Protein AF-A0A081B1W7-F1 (afdb_monomer)

Organism: NCBI:txid1317066

Solvent-accessible surface area (backbone atoms only — not comparable to full-atom values): 4066 Å² total; per-residue (Å²): 142,81,95,79,79,80,62,87,84,71,72,77,85,45,70,69,57,51,53,51,51,70,68,50,74,83,91,78,55,79,63,43,78,78,47,73,46,79,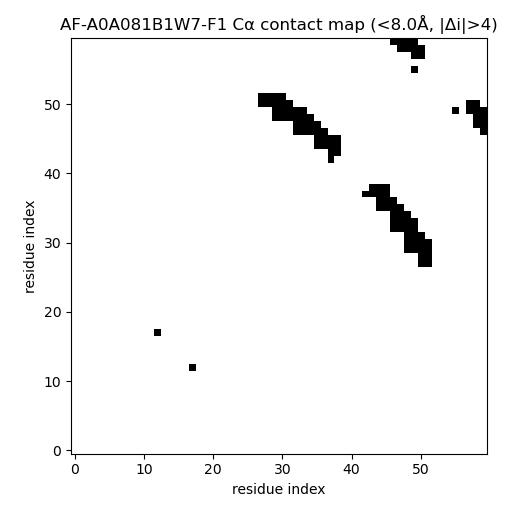38,77,91,79,69,43,78,47,62,35,32,36,48,60,94,58,61,82,88,70,46,74

Structure (mmCIF, N/CA/C/O backbone):
data_AF-A0A081B1W7-F1
#
_entry.id   AF-A0A081B1W7-F1
#
loop_
_atom_site.group_PDB
_atom_site.id
_atom_site.type_symbol
_atom_site.label_atom_id
_atom_site.label_alt_id
_atom_site.label_comp_id
_atom_site.labe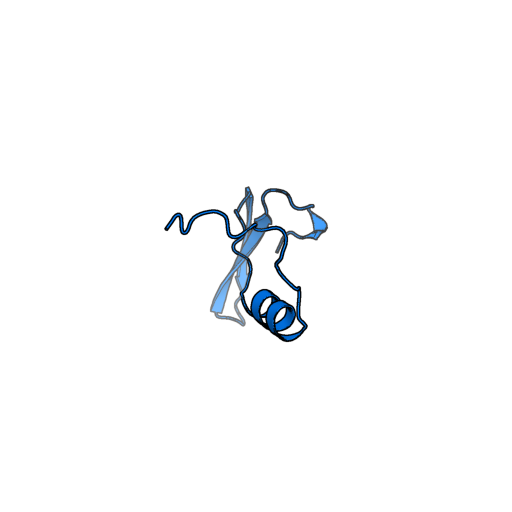l_asym_id
_atom_site.label_entity_id
_atom_site.label_seq_id
_atom_site.pdbx_PDB_ins_code
_atom_site.Cartn_x
_atom_site.Cartn_y
_atom_site.Cartn_z
_atom_site.occupancy
_atom_site.B_iso_or_equiv
_atom_site.auth_seq_id
_atom_site.auth_comp_id
_atom_site.auth_asym_id
_atom_site.auth_atom_id
_atom_site.pdbx_PDB_model_num
ATOM 1 N N . MET A 1 1 ? -37.073 -4.107 31.646 1.00 51.34 1 MET A N 1
ATOM 2 C CA . MET A 1 1 ? -35.930 -4.643 30.886 1.00 51.34 1 MET A CA 1
ATOM 3 C C . MET A 1 1 ? -36.112 -4.247 29.436 1.00 51.34 1 MET A C 1
ATOM 5 O O . MET A 1 1 ? -36.905 -4.863 28.741 1.00 51.34 1 MET A O 1
ATOM 9 N N . SER A 1 2 ? -35.451 -3.167 29.033 1.00 47.66 2 SER A N 1
ATOM 10 C CA . SER A 1 2 ? -35.103 -2.908 27.638 1.00 47.66 2 SER A CA 1
ATOM 11 C C . SER A 1 2 ? -33.620 -2.575 27.683 1.00 47.66 2 SER A C 1
ATOM 13 O O . SER A 1 2 ? -33.231 -1.609 28.329 1.00 47.66 2 SER A O 1
ATOM 15 N N . GLU A 1 3 ? -32.809 -3.475 27.143 1.00 55.47 3 GLU A N 1
ATOM 16 C CA . GLU A 1 3 ? -31.342 -3.493 27.208 1.00 55.47 3 GLU A CA 1
ATOM 17 C C . GLU A 1 3 ? -30.738 -2.882 25.929 1.00 55.47 3 GLU A C 1
ATOM 19 O O . GLU A 1 3 ? -29.694 -3.312 25.450 1.00 55.47 3 GLU A O 1
ATOM 24 N N . CYS A 1 4 ? -31.431 -1.927 25.303 1.00 56.81 4 CYS A N 1
ATOM 25 C CA . CYS A 1 4 ? -31.088 -1.444 23.964 1.00 56.81 4 CYS A CA 1
ATOM 26 C C . CYS A 1 4 ? -31.237 0.072 23.832 1.00 56.81 4 CYS A C 1
ATOM 28 O O . CYS A 1 4 ? -31.907 0.520 22.921 1.00 56.81 4 CYS A O 1
ATOM 30 N N . ASP A 1 5 ? -30.622 0.839 24.727 1.00 52.81 5 ASP A N 1
ATOM 31 C CA . ASP A 1 5 ? -30.303 2.258 24.504 1.00 52.81 5 ASP A CA 1
ATOM 32 C C . ASP A 1 5 ? -29.015 2.572 25.286 1.00 52.81 5 ASP A C 1
ATOM 34 O O . ASP A 1 5 ? -28.988 3.388 26.200 1.00 52.81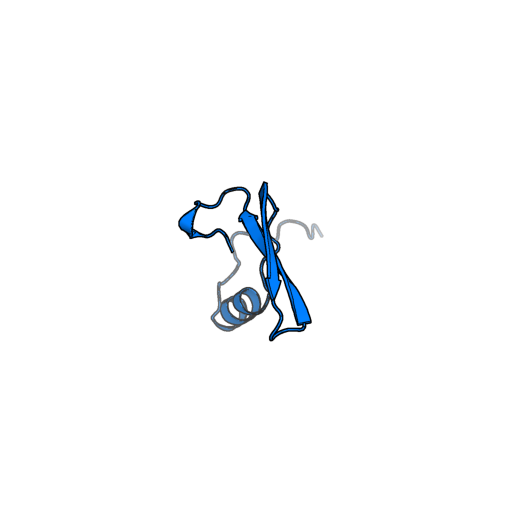 5 ASP A O 1
ATOM 38 N N . LEU A 1 6 ? -27.940 1.822 25.011 1.00 57.53 6 LEU A N 1
ATOM 39 C CA . LEU A 1 6 ? -26.600 2.308 25.339 1.00 57.53 6 LEU A CA 1
ATOM 40 C C . LEU A 1 6 ? -26.222 3.252 24.210 1.00 57.53 6 LEU A C 1
ATOM 42 O O . LEU A 1 6 ? -25.848 2.823 23.116 1.00 57.53 6 LEU A O 1
ATOM 46 N N . ASP A 1 7 ? -26.424 4.534 24.475 1.00 52.25 7 ASP A N 1
ATOM 47 C CA . ASP A 1 7 ? -26.100 5.613 23.570 1.00 52.25 7 ASP A CA 1
ATOM 48 C C . ASP A 1 7 ? -24.636 5.482 23.133 1.00 52.25 7 ASP A C 1
ATOM 50 O O . ASP A 1 7 ? -23.709 5.560 23.938 1.00 52.25 7 ASP A O 1
ATOM 54 N N . ALA A 1 8 ? -24.400 5.339 21.828 1.00 57.88 8 ALA A N 1
ATOM 55 C CA . ALA A 1 8 ? -23.057 5.430 21.251 1.00 57.88 8 ALA A CA 1
ATOM 56 C C . ALA A 1 8 ? -22.380 6.798 21.518 1.00 57.88 8 ALA A C 1
ATOM 58 O O . ALA A 1 8 ? -21.241 7.012 21.111 1.00 57.88 8 ALA A O 1
ATOM 59 N N . SER A 1 9 ? -23.080 7.736 22.171 1.00 59.25 9 SER A N 1
ATOM 60 C CA . SER A 1 9 ? -22.594 9.062 22.539 1.00 59.25 9 SER A CA 1
ATOM 61 C C . SER A 1 9 ? -21.752 9.107 23.813 1.00 59.25 9 SER A C 1
ATOM 63 O O . SER A 1 9 ? -21.153 10.149 24.053 1.00 59.25 9 SER A O 1
ATOM 65 N N . ASP A 1 10 ? -21.684 8.031 24.604 1.00 62.62 10 ASP A N 1
ATOM 66 C CA . ASP A 1 10 ? -20.972 8.024 25.898 1.00 62.62 10 ASP A CA 1
ATOM 67 C C . ASP A 1 10 ? -19.649 7.235 25.863 1.00 62.62 10 ASP A C 1
ATOM 69 O O . ASP A 1 10 ? -19.162 6.731 26.875 1.00 62.62 10 ASP A O 1
ATOM 73 N N . LEU A 1 11 ? -19.041 7.108 24.676 1.00 65.81 11 LEU A N 1
ATOM 74 C CA . LEU A 1 11 ? -17.703 6.536 24.550 1.00 65.81 11 LEU A CA 1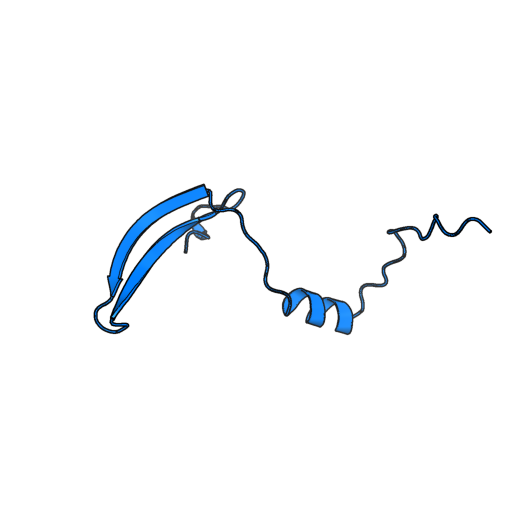
ATOM 75 C C . LEU A 1 11 ? -16.669 7.539 25.077 1.00 65.81 11 LEU A C 1
ATOM 77 O O . LEU A 1 11 ? -16.205 8.420 24.352 1.00 65.81 11 LEU A O 1
ATOM 81 N N . GLU A 1 12 ? -16.302 7.400 26.348 1.00 71.81 12 GLU A N 1
ATOM 82 C CA . GLU A 1 12 ? -15.179 8.123 26.935 1.00 71.81 12 GLU A CA 1
ATOM 83 C C . GLU A 1 12 ? -13.891 7.677 26.221 1.00 71.81 12 GLU A C 1
ATOM 85 O O . GLU A 1 12 ? -13.436 6.539 26.352 1.00 71.81 12 GLU A O 1
ATOM 90 N N . VAL A 1 13 ? -13.336 8.549 25.373 1.00 76.44 13 VAL A N 1
ATOM 91 C CA . VAL A 1 13 ? -12.130 8.254 24.587 1.00 76.44 13 VAL A CA 1
ATOM 92 C C . VAL A 1 13 ? -10.912 8.325 25.508 1.00 76.44 13 VAL A C 1
ATOM 94 O O . VAL A 1 13 ? -10.251 9.360 25.600 1.00 76.44 13 VAL A O 1
ATOM 97 N N . THR A 1 14 ? -10.643 7.232 26.223 1.00 84.62 14 THR A N 1
ATOM 98 C CA . THR A 1 14 ? -9.476 7.113 27.107 1.00 84.62 14 THR A CA 1
ATOM 99 C C . THR A 1 14 ? -8.191 6.903 26.306 1.00 84.62 14 THR A C 1
ATOM 101 O O . THR A 1 14 ? -8.225 6.517 25.134 1.00 84.62 14 THR A O 1
ATOM 104 N N . GLU A 1 15 ? -7.039 7.149 26.928 1.00 82.81 15 GLU A N 1
ATOM 105 C CA . GLU A 1 15 ? -5.744 6.950 26.269 1.00 82.81 15 GLU A CA 1
ATOM 106 C C . GLU A 1 15 ? -5.524 5.474 25.908 1.00 82.81 15 GLU A C 1
ATOM 108 O O . GLU A 1 15 ? -5.090 5.163 24.804 1.00 82.81 15 GLU A O 1
ATOM 113 N N . GLU A 1 16 ? -5.958 4.554 26.769 1.00 82.94 16 GLU A N 1
ATOM 114 C CA . GLU A 1 16 ? -5.898 3.112 26.524 1.00 82.94 16 GLU A CA 1
ATOM 115 C C . GLU A 1 16 ? -6.737 2.708 25.304 1.00 82.94 16 GLU A C 1
ATOM 117 O O . GLU A 1 16 ? -6.326 1.856 24.514 1.00 82.94 16 GLU A O 1
ATOM 122 N N . LEU A 1 17 ? -7.904 3.334 25.111 1.00 83.81 17 LEU A N 1
ATOM 123 C CA . LEU A 1 17 ? -8.738 3.094 23.935 1.00 83.81 17 LEU A CA 1
ATOM 124 C C . LEU A 1 17 ? -8.077 3.636 22.659 1.00 83.81 17 LEU A C 1
ATOM 126 O O . LEU A 1 17 ? -8.156 2.999 21.607 1.00 83.81 17 LEU A O 1
ATOM 130 N N . ARG A 1 18 ? -7.397 4.784 22.737 1.00 78.94 18 ARG A N 1
ATOM 131 C CA . ARG A 1 18 ? -6.664 5.367 21.601 1.00 78.94 18 ARG A CA 1
ATOM 132 C C . ARG A 1 18 ? -5.467 4.517 21.211 1.00 78.94 18 ARG A C 1
ATOM 134 O O . ARG A 1 18 ? -5.300 4.242 20.026 1.00 78.94 18 ARG A O 1
ATOM 141 N N . GLU A 1 19 ? -4.681 4.065 22.183 1.00 80.75 19 GLU A N 1
ATOM 142 C CA . GLU A 1 19 ? -3.561 3.152 21.955 1.00 80.75 19 GLU A CA 1
ATOM 143 C C . GLU A 1 19 ? -4.044 1.823 21.360 1.00 80.75 19 GLU A C 1
ATOM 145 O O . GLU A 1 19 ? -3.447 1.317 20.409 1.00 80.75 19 GLU A O 1
ATOM 150 N N . ALA A 1 20 ? -5.170 1.288 21.846 1.00 81.25 20 ALA A N 1
ATOM 151 C CA . ALA A 1 20 ? -5.763 0.068 21.310 1.00 81.25 20 ALA A CA 1
ATOM 152 C C . ALA A 1 20 ? -6.255 0.233 19.862 1.00 81.25 20 ALA A C 1
ATOM 154 O O . ALA A 1 20 ? -6.019 -0.655 19.044 1.00 81.25 20 ALA A O 1
ATOM 155 N N . ILE A 1 21 ? -6.908 1.352 19.525 1.00 77.62 21 ILE A N 1
ATOM 156 C CA . ILE A 1 21 ? -7.340 1.645 18.149 1.00 77.62 21 ILE A CA 1
ATOM 157 C C . ILE A 1 21 ? -6.129 1.893 17.245 1.00 77.62 21 ILE A C 1
ATOM 159 O O . ILE A 1 21 ? -6.099 1.388 16.132 1.00 77.62 21 ILE A O 1
ATOM 163 N N . ALA A 1 22 ? -5.104 2.606 17.716 1.00 76.25 22 ALA A N 1
ATOM 164 C CA . ALA A 1 22 ? -3.876 2.824 16.952 1.00 76.25 22 ALA A CA 1
ATOM 165 C C . ALA A 1 22 ? -3.117 1.512 16.681 1.00 76.25 22 ALA A C 1
ATOM 167 O O . ALA A 1 22 ? -2.498 1.359 15.628 1.00 76.25 22 ALA A O 1
ATOM 168 N N . ALA A 1 23 ? -3.181 0.553 17.611 1.00 77.25 23 ALA A N 1
ATOM 169 C CA . ALA A 1 23 ? -2.617 -0.783 17.439 1.00 77.25 23 ALA A CA 1
ATOM 170 C C . ALA A 1 23 ? -3.453 -1.671 16.499 1.00 77.25 23 ALA A C 1
ATOM 172 O O . ALA A 1 23 ? -2.915 -2.581 15.861 1.00 77.25 23 ALA A O 1
ATOM 173 N N . GLN A 1 24 ? -4.761 -1.422 16.401 1.00 74.06 24 GLN A N 1
ATOM 174 C CA . GLN A 1 24 ? -5.641 -2.077 15.440 1.00 74.06 24 GLN A CA 1
ATOM 175 C C . GLN A 1 24 ? -5.447 -1.414 14.074 1.00 74.06 24 GLN A C 1
ATOM 177 O O . GLN A 1 24 ? -6.045 -0.389 13.763 1.00 74.06 24 GLN A O 1
ATOM 182 N N . GLY A 1 25 ? -4.569 -1.997 13.255 1.00 75.62 25 GLY A N 1
ATOM 183 C CA . GLY A 1 25 ? -4.344 -1.534 11.886 1.00 75.62 25 GLY A CA 1
ATOM 184 C C . GLY A 1 25 ? -5.654 -1.339 11.109 1.00 75.62 25 GLY A C 1
ATOM 185 O O . GLY A 1 25 ? -6.660 -2.003 11.359 1.00 75.62 25 GLY A O 1
ATOM 186 N N . ILE A 1 26 ? -5.642 -0.416 10.152 1.00 82.75 26 ILE A N 1
ATOM 187 C CA . ILE A 1 26 ? -6.829 -0.060 9.377 1.00 82.75 26 ILE A CA 1
ATOM 188 C C . ILE A 1 26 ? -6.969 -0.980 8.154 1.00 82.75 26 ILE A C 1
ATOM 190 O O . ILE A 1 26 ? -5.982 -1.323 7.501 1.00 82.75 26 ILE A O 1
ATOM 194 N N . VAL A 1 27 ? -8.202 -1.369 7.818 1.00 88.44 27 VAL A N 1
ATOM 19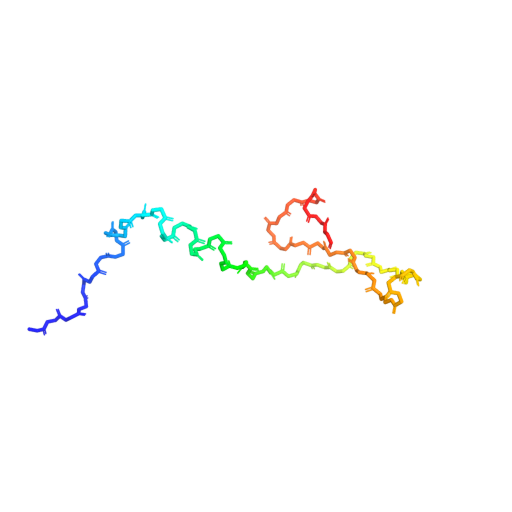5 C CA . VAL A 1 27 ? -8.496 -2.076 6.563 1.00 88.44 27 VAL A CA 1
ATOM 196 C C . VAL A 1 27 ? -8.841 -1.040 5.499 1.00 88.44 27 VAL A C 1
ATOM 198 O O . VAL A 1 27 ? -9.901 -0.419 5.560 1.00 88.44 27 VAL A O 1
ATOM 201 N N . LEU A 1 28 ? -7.950 -0.859 4.524 1.00 91.75 28 LEU A N 1
ATOM 202 C CA . LEU A 1 28 ? -8.162 0.047 3.395 1.00 91.75 28 LEU A CA 1
ATOM 203 C C . LEU A 1 28 ? -8.690 -0.698 2.174 1.00 91.75 28 LEU A C 1
ATOM 205 O O . LEU A 1 28 ? -8.296 -1.828 1.878 1.00 91.75 28 LEU A O 1
ATOM 209 N N . LYS A 1 29 ? -9.570 -0.030 1.429 1.00 97.00 29 LYS A N 1
ATOM 210 C CA . LYS A 1 29 ? -10.035 -0.512 0.134 1.00 97.00 29 LYS A CA 1
ATOM 211 C C . LYS A 1 29 ? -9.050 -0.081 -0.952 1.00 97.00 29 LYS A C 1
ATOM 213 O O . LYS A 1 29 ? -8.670 1.082 -1.036 1.00 97.00 29 LYS A O 1
ATOM 218 N N . VAL A 1 30 ? -8.663 -1.029 -1.798 1.00 97.25 30 VAL A N 1
ATOM 219 C CA . VAL A 1 30 ? -7.804 -0.771 -2.958 1.00 97.25 30 VAL A CA 1
ATOM 220 C C . VAL A 1 30 ? -8.616 -0.088 -4.054 1.00 97.25 30 VAL A C 1
ATOM 222 O O . VAL A 1 30 ? -9.666 -0.599 -4.449 1.00 97.25 30 VAL A O 1
ATOM 225 N N . GLN A 1 31 ? -8.107 1.033 -4.564 1.00 98.31 31 GLN A N 1
ATOM 226 C CA . GLN A 1 31 ? -8.622 1.680 -5.770 1.00 98.31 31 GLN A CA 1
ATOM 227 C C . GLN A 1 31 ? -7.994 1.067 -7.026 1.00 98.31 31 GLN A C 1
ATOM 229 O O . GLN A 1 31 ? -8.689 0.797 -8.006 1.00 98.31 31 GLN A O 1
ATOM 234 N N . GLY A 1 32 ? -6.684 0.806 -7.006 1.00 98.31 32 GLY A N 1
ATOM 235 C CA . GLY A 1 32 ? -6.002 0.171 -8.128 1.00 98.31 32 GLY A CA 1
ATOM 236 C C . GLY A 1 32 ? -4.556 -0.221 -7.848 1.00 98.31 32 GLY A C 1
ATOM 237 O O . GLY A 1 32 ? -3.925 0.264 -6.917 1.00 98.31 32 GLY A O 1
ATOM 238 N N . ILE A 1 33 ? -4.021 -1.100 -8.697 1.00 98.31 33 ILE A N 1
ATOM 239 C CA . ILE A 1 33 ? -2.591 -1.425 -8.741 1.00 98.31 33 ILE A CA 1
ATOM 240 C C . ILE A 1 33 ? -1.967 -0.559 -9.833 1.00 98.31 33 ILE A C 1
ATOM 242 O O . ILE A 1 33 ?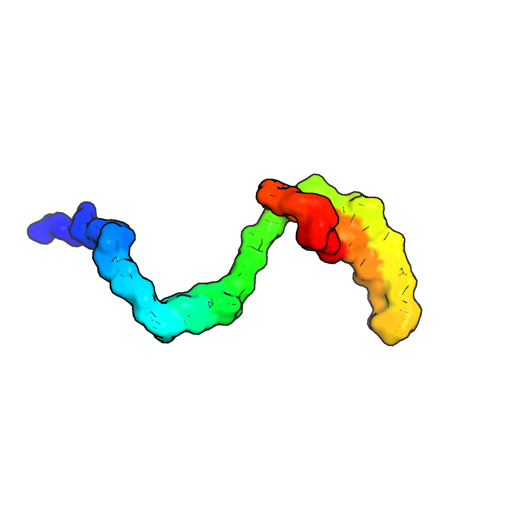 -2.277 -0.728 -11.013 1.00 98.31 33 ILE A O 1
ATOM 246 N N . LEU A 1 34 ? -1.102 0.375 -9.452 1.00 98.31 34 LEU A N 1
ATOM 247 C CA . LEU A 1 34 ? -0.500 1.337 -10.372 1.00 98.31 34 LEU A CA 1
ATOM 248 C C . LEU A 1 34 ? 0.753 0.786 -11.049 1.00 98.31 34 LEU A C 1
ATOM 250 O O . LEU A 1 34 ? 0.981 1.031 -12.235 1.00 98.31 34 LEU A O 1
ATOM 254 N N . LYS A 1 35 ? 1.598 0.077 -10.292 1.00 98.25 35 LYS A N 1
ATOM 255 C CA . LYS A 1 35 ? 2.856 -0.506 -10.780 1.00 98.25 35 LYS A CA 1
ATOM 256 C C . LYS A 1 35 ? 3.178 -1.791 -10.034 1.00 98.25 35 LYS A C 1
ATOM 258 O O . LYS A 1 35 ? 2.712 -2.010 -8.922 1.00 98.25 35 LYS A O 1
ATOM 263 N N . HIS A 1 36 ? 4.043 -2.595 -10.636 1.00 97.50 36 HIS A N 1
ATOM 264 C CA . HIS A 1 36 ? 4.685 -3.723 -9.982 1.00 97.50 36 HIS A CA 1
ATOM 265 C C . HIS A 1 36 ? 6.174 -3.737 -10.335 1.00 97.50 36 HIS A C 1
ATOM 267 O O . HIS A 1 36 ? 6.560 -3.365 -11.448 1.00 97.50 36 HIS A O 1
ATOM 273 N N . ARG A 1 37 ? 7.021 -4.187 -9.412 1.00 97.94 37 ARG A N 1
ATOM 274 C CA . ARG A 1 37 ? 8.435 -4.465 -9.690 1.00 97.94 37 ARG A CA 1
ATOM 275 C C . ARG A 1 37 ? 8.903 -5.688 -8.923 1.00 97.94 37 ARG A C 1
ATOM 277 O O . ARG A 1 37 ? 8.412 -5.973 -7.840 1.00 97.94 37 ARG A O 1
ATOM 284 N N . TRP A 1 38 ? 9.875 -6.391 -9.485 1.00 98.06 38 TRP A N 1
ATOM 285 C CA . TRP A 1 38 ? 10.637 -7.378 -8.733 1.00 98.06 38 TRP A CA 1
ATOM 286 C C . TRP A 1 38 ? 11.703 -6.655 -7.905 1.00 98.06 38 TRP A C 1
ATOM 288 O O . TRP A 1 38 ? 12.514 -5.918 -8.473 1.00 98.06 38 TRP A O 1
ATOM 298 N N . ASN A 1 39 ? 11.712 -6.865 -6.591 1.00 98.00 39 ASN A N 1
ATOM 299 C CA . ASN A 1 39 ? 12.791 -6.438 -5.711 1.00 98.00 39 ASN A CA 1
ATOM 300 C C . A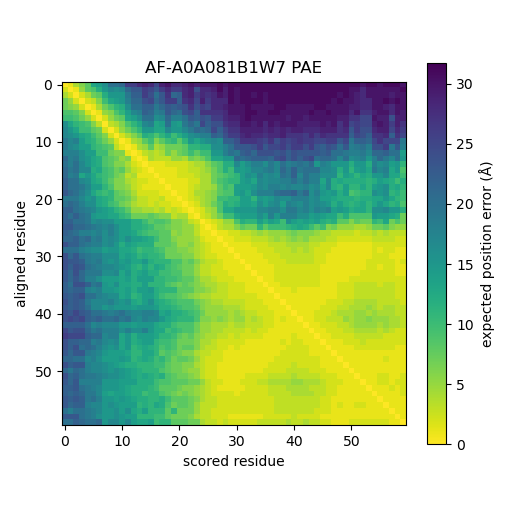SN A 1 39 ? 13.738 -7.627 -5.489 1.00 98.00 39 ASN A C 1
ATOM 302 O O . ASN A 1 39 ? 13.407 -8.594 -4.804 1.00 98.00 39 ASN A O 1
ATOM 306 N N . ALA A 1 40 ? 14.933 -7.557 -6.081 1.00 98.25 40 ALA A N 1
ATOM 307 C CA . ALA A 1 40 ? 15.917 -8.633 -5.990 1.00 98.25 40 ALA A CA 1
ATOM 308 C C . ALA A 1 40 ? 16.505 -8.801 -4.580 1.00 98.25 40 ALA A C 1
ATOM 310 O O . ALA A 1 40 ? 16.824 -9.931 -4.208 1.00 98.25 40 ALA A O 1
ATOM 311 N N . ASP A 1 41 ? 16.603 -7.721 -3.801 1.00 98.25 41 ASP A N 1
ATOM 312 C CA . ASP A 1 41 ? 17.144 -7.748 -2.439 1.00 98.25 41 ASP A CA 1
ATOM 313 C C . ASP A 1 41 ? 16.179 -8.466 -1.489 1.00 98.25 41 ASP A C 1
ATOM 315 O O . ASP A 1 41 ? 16.594 -9.304 -0.688 1.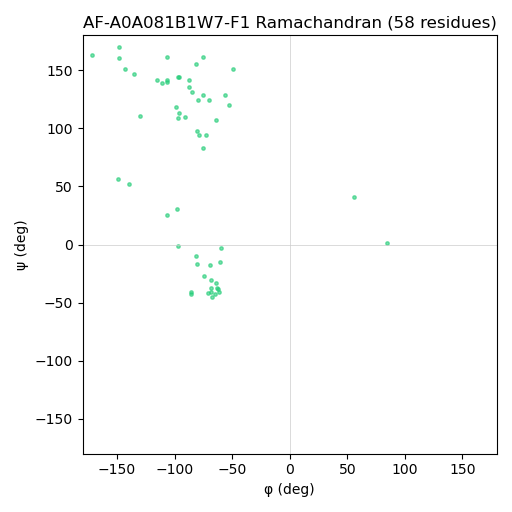00 98.25 41 ASP A O 1
ATOM 319 N N . MET A 1 42 ? 14.875 -8.201 -1.632 1.00 96.88 42 MET A N 1
ATOM 320 C CA . MET A 1 42 ? 13.814 -8.894 -0.885 1.00 96.88 42 MET A CA 1
ATOM 321 C C . MET A 1 42 ? 13.452 -10.258 -1.481 1.00 96.88 42 MET A C 1
ATOM 323 O O . MET A 1 42 ? 12.860 -11.090 -0.798 1.00 96.88 42 MET A O 1
ATOM 327 N N . ARG A 1 43 ? 13.846 -10.503 -2.736 1.00 97.44 43 ARG A N 1
ATOM 328 C CA . ARG A 1 43 ? 13.485 -11.686 -3.531 1.00 97.44 43 ARG A CA 1
ATOM 329 C C . ARG A 1 43 ? 11.967 -11.861 -3.632 1.00 97.44 43 ARG A C 1
ATOM 331 O O . ARG A 1 43 ? 11.478 -12.988 -3.559 1.00 97.44 43 ARG A O 1
ATOM 338 N N . ASP A 1 44 ? 11.255 -10.751 -3.810 1.00 98.31 44 ASP A N 1
ATOM 339 C CA . ASP A 1 44 ? 9.795 -10.725 -3.910 1.00 98.31 44 ASP A CA 1
ATOM 340 C C . ASP A 1 44 ? 9.295 -9.591 -4.824 1.00 98.31 44 ASP A C 1
ATOM 342 O O . ASP A 1 44 ? 10.064 -8.725 -5.258 1.00 98.31 44 ASP A O 1
ATOM 346 N N . TYR A 1 45 ? 8.002 -9.603 -5.144 1.00 97.38 45 TYR A N 1
ATOM 347 C CA . TYR A 1 45 ? 7.328 -8.538 -5.874 1.00 97.38 45 TYR A CA 1
ATOM 348 C C . T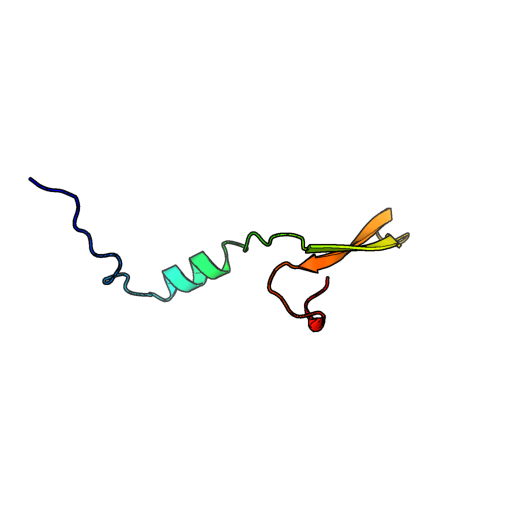YR A 1 45 ? 6.814 -7.446 -4.938 1.00 97.38 45 TYR A C 1
ATOM 350 O O . TYR A 1 45 ? 6.151 -7.708 -3.941 1.00 97.38 45 TYR A O 1
ATOM 358 N N . GLU A 1 46 ? 7.047 -6.203 -5.336 1.00 98.00 46 GLU A N 1
ATOM 359 C CA . GLU A 1 46 ? 6.437 -5.024 -4.734 1.00 98.00 46 GLU A CA 1
ATOM 360 C C . GLU A 1 46 ? 5.382 -4.463 -5.681 1.00 98.00 46 GLU A C 1
ATOM 362 O O . GLU A 1 46 ? 5.576 -4.426 -6.905 1.00 98.00 46 GLU A O 1
ATOM 367 N N . LEU A 1 47 ? 4.279 -4.000 -5.104 1.00 98.25 47 LEU A N 1
ATOM 368 C CA . LEU A 1 47 ? 3.199 -3.324 -5.806 1.00 98.25 47 LEU A CA 1
ATOM 369 C C . LEU A 1 47 ? 3.127 -1.886 -5.311 1.00 98.25 47 LEU A C 1
ATOM 371 O O . LEU A 1 47 ? 3.296 -1.653 -4.125 1.00 98.25 47 LEU A O 1
ATOM 375 N N . LEU A 1 48 ? 2.860 -0.957 -6.224 1.00 98.19 48 LEU A N 1
ATOM 376 C CA . LEU A 1 48 ? 2.416 0.387 -5.873 1.00 98.19 48 LEU A CA 1
ATOM 377 C C . LEU A 1 48 ? 0.898 0.417 -6.018 1.00 98.19 48 LEU A C 1
ATOM 379 O O . LEU A 1 48 ? 0.388 0.191 -7.121 1.00 98.19 48 LEU A O 1
ATOM 383 N N . ILE A 1 49 ? 0.200 0.680 -4.926 1.00 98.31 49 ILE A N 1
ATOM 384 C CA . ILE A 1 49 ? -1.250 0.644 -4.795 1.00 98.31 49 ILE A CA 1
ATOM 385 C C . ILE A 1 49 ? -1.777 2.065 -4.615 1.00 98.31 49 ILE A C 1
ATOM 387 O O . ILE A 1 49 ? -1.203 2.855 -3.874 1.00 98.31 49 ILE A O 1
ATOM 391 N N . SER A 1 50 ? -2.890 2.379 -5.276 1.00 98.31 50 SER A N 1
ATOM 392 C CA . SER A 1 50 ? -3.715 3.529 -4.917 1.00 98.31 50 SER A CA 1
ATOM 393 C C . SER A 1 50 ? -4.886 3.101 -4.045 1.00 98.31 50 SER A C 1
ATOM 395 O O . SER A 1 50 ? -5.477 2.028 -4.234 1.00 98.31 50 SER A O 1
ATOM 397 N N . TRP A 1 51 ? -5.241 3.956 -3.094 1.00 98.00 51 TRP A N 1
ATOM 398 C CA . TRP A 1 51 ? -6.237 3.666 -2.066 1.00 98.00 51 TRP A CA 1
ATOM 399 C C . TRP A 1 51 ? -7.540 4.422 -2.326 1.00 98.00 51 TRP A C 1
ATOM 401 O O . TRP A 1 51 ? -7.541 5.578 -2.747 1.00 98.00 51 TRP A O 1
ATOM 411 N N . ASP A 1 52 ? -8.673 3.758 -2.106 1.00 97.50 52 ASP A N 1
ATOM 412 C CA . ASP A 1 52 ? -9.989 4.363 -2.319 1.00 97.50 52 ASP A CA 1
ATOM 413 C C . ASP A 1 52 ? -10.257 5.427 -1.247 1.00 97.50 52 ASP A C 1
ATOM 415 O O . ASP A 1 52 ? -10.196 5.143 -0.051 1.00 97.50 52 ASP A O 1
ATOM 419 N N . GLY A 1 53 ? -10.558 6.652 -1.681 1.00 95.88 53 GLY A N 1
ATOM 420 C CA . GLY A 1 53 ? -10.834 7.786 -0.793 1.00 95.88 53 GLY A CA 1
ATOM 421 C C . GLY A 1 53 ? -9.609 8.550 -0.280 1.00 95.88 53 GLY A C 1
ATOM 422 O O . GLY A 1 53 ? -9.801 9.515 0.456 1.00 95.88 53 GLY A O 1
ATOM 423 N N . LEU A 1 54 ? -8.391 8.165 -0.677 1.00 96.56 54 LEU A N 1
ATOM 424 C CA . LEU A 1 54 ? -7.147 8.852 -0.315 1.00 96.56 54 LEU A CA 1
ATOM 425 C C . LEU A 1 54 ? -6.561 9.637 -1.498 1.00 96.56 54 LEU A C 1
ATOM 427 O O . LEU A 1 54 ? -6.911 9.414 -2.661 1.00 96.56 54 LEU A O 1
ATOM 431 N N . GLU A 1 55 ? -5.677 10.585 -1.196 1.00 97.81 55 GLU A N 1
ATOM 432 C CA . GLU A 1 55 ? -4.969 11.367 -2.212 1.00 97.81 55 GLU A CA 1
ATOM 433 C C . GLU A 1 55 ? -3.765 10.590 -2.766 1.00 97.81 55 GLU A C 1
ATOM 435 O O . GLU A 1 55 ? -3.173 9.765 -2.080 1.00 97.81 55 GLU A O 1
ATOM 440 N N . ALA A 1 56 ? -3.328 10.910 -3.989 1.00 97.56 56 ALA A N 1
ATOM 441 C CA . ALA A 1 56 ? -2.213 10.215 -4.651 1.00 97.56 56 ALA A CA 1
ATOM 442 C C . ALA A 1 56 ? -0.865 10.305 -3.901 1.00 97.56 56 ALA A C 1
ATOM 444 O O . ALA A 1 56 ? 0.072 9.574 -4.210 1.00 97.56 56 ALA A O 1
ATOM 445 N N . ILE A 1 57 ? -0.738 11.216 -2.930 1.00 97.69 57 ILE A N 1
ATOM 446 C CA . ILE A 1 57 ? 0.435 11.281 -2.047 1.00 97.69 57 ILE A CA 1
ATOM 447 C C . ILE A 1 57 ? 0.505 10.089 -1.075 1.00 97.69 57 ILE A C 1
ATOM 449 O O . ILE A 1 57 ? 1.575 9.816 -0.539 1.00 97.69 57 ILE A O 1
ATOM 453 N N . GLU A 1 58 ? -0.605 9.377 -0.869 1.00 97.25 58 GLU A N 1
ATOM 454 C CA . GLU A 1 58 ? -0.707 8.211 0.017 1.00 97.25 58 GLU A CA 1
ATOM 455 C C . GLU A 1 58 ? -0.569 6.867 -0.722 1.00 97.25 58 GLU A C 1
ATOM 457 O O . GLU A 1 58 ? -0.577 5.808 -0.088 1.00 97.25 58 GLU A O 1
ATOM 462 N N . ASP A 1 59 ? -0.404 6.888 -2.050 1.00 97.56 59 ASP A N 1
ATOM 463 C CA . ASP A 1 59 ? -0.119 5.687 -2.841 1.00 97.56 59 ASP A CA 1
ATOM 464 C C . ASP A 1 59 ? 1.144 4.983 -2.303 1.00 97.56 59 ASP A C 1
ATOM 466 O O . ASP A 1 59 ? 2.194 5.613 -2.125 1.00 97.56 59 ASP A O 1
ATOM 470 N N . SER A 1 60 ? 1.054 3.676 -2.038 1.00 94.25 60 SER A N 1
ATOM 471 C CA . SER A 1 60 ? 2.124 2.883 -1.402 1.00 94.25 60 SER A CA 1
ATOM 472 C C . SER A 1 60 ? 2.205 1.442 -1.875 1.00 94.25 60 SER A C 1
ATOM 474 O O . SER A 1 60 ? 1.195 0.911 -2.383 1.00 94.25 60 SER A O 1
#

Nearest PDB structures (foldseek):
  6if4-assembly1_A  TM=8.911E-01  e=2.922E+00  Trypanosoma brucei brucei TREU927
  2rso-assembly1_A  TM=5.997E-01  e=1.184E+00  Schizosaccharomyces pombe 972h-
  5e4w-assembly1_D  TM=6.218E-01  e=2.407E+00  Arabidopsis thaliana

Mean predicted aligned error: 11.1 Å

Radius of gyration: 19.55 Å; Cα contacts (8 Å, |Δi|>4): 52; chains: 1; bounding box: 53×23×42 Å

Sequence (60 aa):
MSECDLDASDLEVTEELREAIAAQGIVLKVQGILKHRWNADMRDYELLISWDGLEAIEDS

Secondary structure (DSSP, 8-state):
-------GGG----HHHHHHHHHS---PPEEEEEEEEEETTTTEEEEEEEETTS-GGG--

pLDDT: mean 85.19, std 15.95, range [47.66, 98.31]

Foldseek 3Di:
DDPPCPPPVPPPCDPVNVVVVVVVDDDWDWPDFPDKDQDVVVRDIDTFTDTPPDDPVPTD